Protein 4BBK (pdb70)

Nearest PDB structures (foldseek):
  4bbk-assembly1_A  TM=1.008E+00  e=7.019E-25  Mus musculus
  5l81-assembly1_A  TM=9.684E-01  e=4.576E-18  Mus musculus
  4f7h-assembly1_A  TM=9.705E-01  e=4.269E-17  Homo sapiens
  7c3m-assembly3_C  TM=9.500E-01  e=9.517E-17  Homo sapiens
  7c3m-assembly2_B  TM=9.516E-01  e=5.304E-16  Homo sapiens

GO terms:
  GO:0051015 actin filament binding (F, IDA)
  GO:0005925 focal adhesion (C, IDA)
  GO:0001954 positive regulation of cell-matrix adhesion (P, IMP)
  GO:0042308 negative regulation of protein import into nucleus (P, IMP)
  GO:0010629 negative regulation of gene expression (P, IMP)
  GO:2000647 negative regulation of stem cell proliferation (P, IMP)
  GO:0030511 positive regulation of transforming growth factor beta receptor signaling pathway (P, IMP)
  GO:0033630 positive regulation of cell adhesion mediated by integrin (P, IMP)
  GO:0051886 negative regulation of timing of anagen (P, IMP)
  GO:0071636 positive regulation of transforming growth factor beta production (P, IMP)
  GO:0071711 basement membrane organization (P, IMP)
  GO:0090090 negative regulation of canonical Wnt signaling pathway (P, IMP)

Foldseek 3Di:
DKDWDWWWKDLPTDTWIWIDDQQKIFTDRYDVCPPDDTPDMAGLAQWDWDWDDDLVVQWTKIWIFGDDPVGTSIIMITDRHLLSSLLVVLQSVQSNNRHHCVDPVSVVSSVVSNVVSVVVD

InterPro domains:
  IPR001849 Pleckstrin homology domain [PS50003] (377-473)
  IPR001849 Pleckstrin homology domain [SM00233] (370-475)
  IPR011993 PH-like domain superfamily [G3DSA:2.30.29.30] (370-509)
  IPR011993 PH-like domain superfamily [G3DSA:2.30.29.30] (565-659)
  IPR019748 FERM central domain [PF00373] (281-330)
  IPR019748 FERM central domain [PF00373] (454-570)
  IPR019748 FERM central domain [cd14473] (289-322)
  IPR019749 Band 4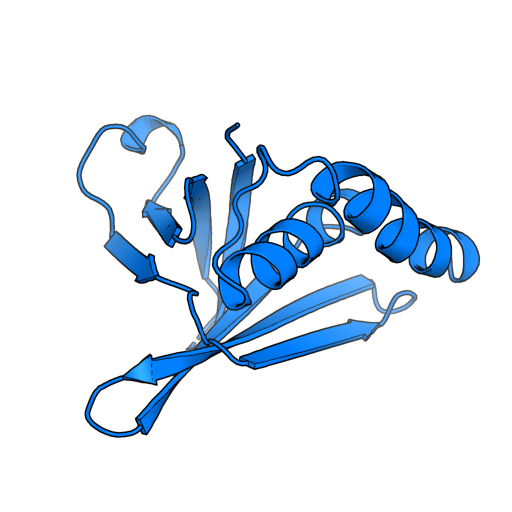.1 domain [SM00295] (91-570)
  IPR035963 FERM superfamily, second domain [SSF47031] (271-322)
  IPR037837 Kindlin/fermitin, PH domain [cd01237] (370-494)
  IPR037843 Kindlin/fermitin [PTHR16160] (2-676)
  IPR040790 Kindlin-2, N-terminal [PF18124] (9-95)

Solvent-accessible surface area: 6662 Å² total; per-residue (Å²): 120,107,18,28,33,71,2,70,14,62,132,124,54,110,91,30,27,1,8,1,99,95,8,8,1,13,10,13,141,57,95,131,89,48,156,49,161,50,85,48,134,13,79,0,138,50,12,101,42,61,84,42,52,77,15,106,50,114,65,0,0,0,66,0,30,11,59,70,120,136,38,96,38,73,0,29,1,74,5,99,61,29,41,13,8,0,91,0,6,0,1,0,41,9,0,20,150,20,99,48,24,76,46,108,51,15,111,76,44,9,107,50,21,21,54,114,12,95,125,126,100

B-factor: mean 42.79, std 17.01, range [17.37, 130.1]

CATH classification: 2.30.29.30

Structure (mmCIF, N/CA/C/O backbone):
data_4BBK
#
_entry.id   4BBK
#
_cell.length_a   45.290
_cell.length_b   82.780
_cell.length_c   95.990
_cell.angle_alpha   90.00
_cell.angle_beta   90.00
_cell.angle_gamma   90.00
#
_symmetry.space_group_name_H-M   'C 2 2 21'
#
loop_
_entity.id
_entity.type
_entity.pdbx_description
1 polymer 'FERMITIN FAMILY HOMOLOG 1'
2 non-polymer GLYCEROL
3 water water
#
loop_
_atom_site.group_PDB
_atom_site.id
_atom_site.type_symbol
_atom_site.label_atom_id
_atom_site.label_alt_id
_atom_site.label_comp_id
_atom_site.label_asym_id
_atom_site.label_entity_id
_atom_site.label_seq_id
_atom_site.pdbx_PDB_ins_code
_atom_site.Cartn_x
_atom_site.Cartn_y
_atom_site.Cartn_z
_atom_site.occupancy
_atom_site.B_iso_or_equiv
_atom_site.auth_seq_id
_atom_site.auth_comp_id
_atom_site.auth_asym_id
_atom_site.auth_atom_id
_atom_site.pdbx_PDB_model_num
ATOM 1 N N . PRO A 1 26 ? -7.063 -0.579 -10.430 1.00 78.69 370 PRO A N 1
ATOM 2 C CA . PRO A 1 26 ? -6.135 -1.708 -10.293 1.00 74.58 370 PRO A CA 1
ATOM 3 C C . PRO A 1 26 ? -6.756 -3.040 -10.738 1.00 71.15 370 PRO A C 1
ATOM 4 O O . PRO A 1 26 ? -7.302 -3.791 -9.918 1.00 68.62 370 PRO A O 1
ATOM 8 N N . LYS A 1 27 ? -6.672 -3.326 -12.035 1.00 70.74 371 LYS A N 1
ATOM 9 C CA . LYS A 1 27 ? -7.181 -4.581 -12.575 1.00 66.61 371 LYS A CA 1
ATOM 10 C C . LYS A 1 27 ? -6.095 -5.297 -13.372 1.00 58.51 371 LYS A C 1
ATOM 11 O O . LYS A 1 27 ? -5.268 -4.675 -14.048 1.00 60.03 371 LYS A O 1
ATOM 17 N N . LEU A 1 28 ? -6.091 -6.614 -13.251 1.00 46.79 372 LEU A N 1
ATOM 18 C CA . LEU A 1 28 ? -5.171 -7.452 -13.967 1.00 39.38 372 LEU A CA 1
ATOM 19 C C . LEU A 1 28 ? -6.053 -8.526 -14.563 1.00 35.22 372 LEU A C 1
ATOM 20 O O . LEU A 1 28 ? -6.878 -9.115 -13.860 1.00 34.09 372 LEU A O 1
ATOM 25 N N . ALA A 1 29 ? -5.927 -8.735 -15.868 1.00 29.39 373 ALA A N 1
ATOM 26 C CA . ALA A 1 29 ? -6.779 -9.678 -16.586 1.00 30.80 373 ALA A CA 1
ATOM 27 C C . ALA A 1 29 ? -6.014 -10.324 -17.748 1.00 30.62 373 ALA A C 1
ATOM 28 O O . ALA A 1 29 ? -5.451 -9.619 -18.578 1.00 31.29 373 ALA A O 1
ATOM 30 N N . ASP A 1 30 ? -6.026 -11.656 -17.811 1.00 28.82 374 ASP A N 1
ATOM 31 C CA . ASP A 1 30 ? -5.294 -12.408 -18.828 1.00 28.06 374 ASP A CA 1
ATOM 32 C C . ASP A 1 30 ? -5.898 -13.776 -19.007 1.00 27.82 374 ASP A C 1
ATOM 33 O O . ASP A 1 30 ? -6.500 -14.323 -18.072 1.00 27.39 374 ASP A O 1
ATOM 38 N N . TYR A 1 31 ? -5.695 -14.352 -20.188 1.00 23.50 375 TYR A N 1
ATOM 39 C CA . TYR A 1 31 ? -5.899 -15.786 -20.362 1.00 22.49 375 TYR A CA 1
ATOM 40 C C . TYR A 1 31 ? -4.806 -16.588 -19.660 1.00 23.29 375 TYR A C 1
ATOM 41 O O . TYR A 1 31 ? -3.629 -16.414 -19.945 1.00 21.20 375 TYR A O 1
ATOM 50 N N . LEU A 1 32 ? -5.201 -17.476 -18.751 1.00 23.77 376 LEU A N 1
ATOM 51 C CA . LEU A 1 32 ? -4.252 -18.382 -18.111 1.00 23.40 376 LEU A CA 1
ATOM 52 C C . LEU A 1 32 ? -4.766 -19.822 -18.174 1.00 25.27 376 LEU A C 1
ATOM 53 O O . LEU A 1 32 ? -5.962 -20.061 -18.327 1.00 28.04 376 LEU A O 1
ATOM 58 N N . LYS A 1 33 ? -3.862 -20.784 -18.041 1.00 26.15 377 LYS A N 1
ATOM 59 C CA . LYS A 1 33 ? -4.269 -22.177 -17.991 1.00 30.36 377 LYS A CA 1
ATOM 60 C C . LYS A 1 33 ? -4.390 -22.691 -16.551 1.00 31.20 377 LYS A C 1
ATOM 61 O O . LYS A 1 33 ? -3.506 -22.471 -15.717 1.00 29.41 377 LYS A O 1
ATOM 67 N N . LEU A 1 34 ? -5.486 -23.390 -16.283 1.00 32.92 378 LEU A N 1
ATOM 68 C CA . LEU A 1 34 ? -5.800 -23.889 -14.944 1.00 35.37 378 LEU A CA 1
ATOM 69 C C . LEU A 1 34 ? -5.587 -25.410 -14.820 1.00 39.75 378 LEU A C 1
ATOM 70 O O . LEU A 1 34 ? -6.134 -26.179 -15.615 1.00 41.20 378 LEU A O 1
ATOM 75 N N . PHE A 1 35 ? -4.789 -25.825 -13.835 1.00 57.64 379 PHE A N 1
ATOM 76 C CA . PHE A 1 35 ? -4.653 -27.235 -13.459 1.00 64.46 379 PHE A CA 1
ATOM 77 C C . PHE A 1 35 ? -5.163 -27.453 -12.020 1.00 66.00 379 PHE A C 1
ATOM 78 O O . PHE A 1 35 ? -5.107 -26.536 -11.188 1.00 60.36 379 PHE A O 1
ATOM 86 N N . ARG A 1 36 ? -5.638 -28.659 -11.708 1.00 74.70 380 ARG A N 1
ATOM 87 C CA . ARG A 1 36 ? -6.062 -28.964 -10.329 1.00 79.58 380 ARG A CA 1
ATOM 88 C C . ARG A 1 36 ? -5.105 -29.904 -9.593 1.00 83.37 380 ARG A C 1
ATOM 89 O O . ARG A 1 36 ? -4.195 -29.454 -8.894 1.00 81.92 380 ARG A O 1
ATOM 97 N N . ALA A 1 44 ? -5.215 -31.998 -17.384 1.00 96.72 388 ALA A N 1
ATOM 98 C CA . ALA A 1 44 ? -6.391 -31.336 -16.827 1.00 94.29 388 ALA A CA 1
ATOM 99 C C . ALA A 1 44 ? -6.456 -29.881 -17.278 1.00 87.11 388 ALA A C 1
ATOM 100 O O . ALA A 1 44 ? -7.466 -29.201 -17.092 1.00 85.89 388 ALA A O 1
ATOM 102 N N . CYS A 1 45 ? -5.370 -29.420 -17.888 1.00 82.22 389 CYS A N 1
ATOM 103 C CA . CYS A 1 45 ? -5.200 -28.014 -18.252 1.00 74.34 389 CYS A CA 1
ATOM 104 C C . CYS A 1 45 ? -6.246 -27.442 -19.214 1.00 70.15 389 CYS A C 1
ATOM 105 O O . CYS A 1 45 ? -6.376 -27.894 -20.350 1.00 73.46 389 CYS A O 1
ATOM 108 N N . LYS A 1 46 ? -6.974 -26.430 -18.756 1.00 62.00 390 LYS A N 1
ATOM 109 C CA . LYS A 1 46 ? -7.887 -25.697 -19.619 1.00 57.33 390 LYS A CA 1
ATOM 110 C C . LYS A 1 46 ? -7.607 -24.200 -19.500 1.00 47.98 390 LYS A C 1
ATOM 111 O O . LYS A 1 46 ? -7.295 -23.702 -18.419 1.00 38.12 390 LYS A O 1
ATOM 117 N N . GLN A 1 47 ? -7.704 -23.481 -20.614 1.00 30.15 391 GLN A N 1
ATOM 118 C CA . GLN A 1 47 ? -7.444 -22.043 -20.591 1.00 27.72 391 GLN A CA 1
ATOM 119 C C . GLN A 1 47 ? -8.728 -21.263 -20.282 1.00 31.38 391 GLN A C 1
ATOM 120 O O . GLN A 1 47 ? -9.775 -21.546 -20.856 1.00 29.74 391 GLN A O 1
ATOM 126 N N . TYR A 1 48 ? -8.641 -20.298 -19.366 1.00 28.26 392 TYR A N 1
ATOM 127 C CA . TYR A 1 48 ? -9.767 -19.436 -19.046 1.00 30.91 392 TYR A CA 1
ATOM 128 C C . TYR A 1 48 ? -9.309 -17.989 -18.988 1.00 29.26 392 TYR A C 1
ATOM 129 O O . TYR A 1 48 ? -8.120 -17.709 -18.932 1.00 26.12 392 TYR A O 1
ATOM 138 N N . TRP A 1 49 ? -10.280 -17.085 -18.947 1.00 31.71 393 TRP A N 1
ATOM 139 C CA . TRP A 1 49 ? -10.037 -15.671 -18.700 1.00 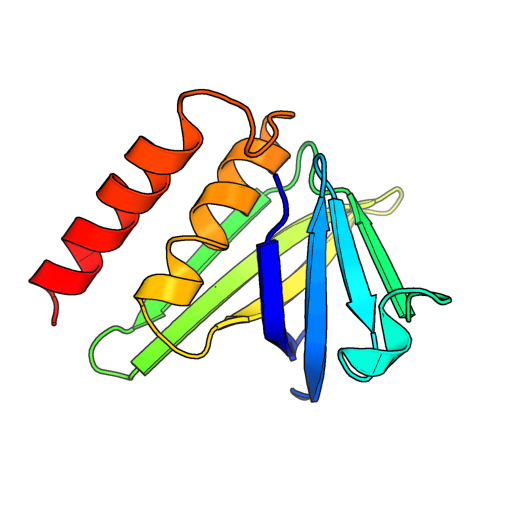30.76 393 TRP A CA 1
ATOM 140 C C . TRP A 1 49 ? -10.070 -15.400 -17.183 1.00 29.22 393 TRP A C 1
ATOM 141 O O . TRP A 1 49 ? -11.085 -15.608 -16.532 1.00 28.79 393 TRP A O 1
ATOM 152 N N . PHE A 1 50 ? -8.944 -14.936 -16.649 1.00 25.15 394 PHE A N 1
ATOM 153 C CA . PHE A 1 50 ? -8.755 -14.704 -15.221 1.00 26.73 394 PHE A CA 1
ATOM 154 C C . PHE A 1 50 ? -8.722 -13.215 -14.923 1.00 28.06 394 PHE A C 1
ATOM 155 O O . PHE A 1 50 ? -8.148 -12.435 -15.675 1.00 29.63 394 PHE A O 1
ATOM 163 N N . VAL A 1 51 ? -9.365 -12.818 -13.837 1.00 28.23 395 VAL A N 1
ATOM 164 C CA . VAL A 1 51 ? -9.379 -11.412 -13.435 1.00 33.64 395 VAL A CA 1
ATOM 165 C C . VAL A 1 51 ? -8.946 -11.291 -11.966 1.00 33.31 395 VAL A C 1
ATOM 166 O O . VAL A 1 51 ? -9.523 -11.938 -11.085 1.00 30.71 395 VAL A O 1
ATOM 170 N N . PHE A 1 52 ? -7.909 -10.491 -11.725 1.00 32.07 396 PHE A N 1
ATOM 171 C CA . PHE A 1 52 ? -7.427 -10.216 -10.371 1.00 33.59 396 PHE A CA 1
ATOM 172 C C . PHE A 1 52 ? -7.982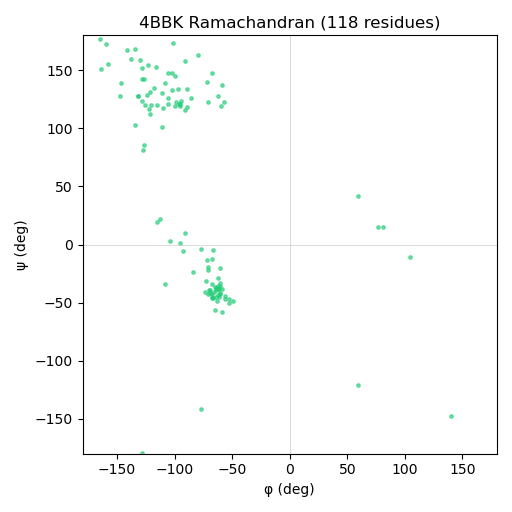 -8.879 -9.896 1.00 36.31 396 PHE A C 1
ATOM 173 O O . PHE A 1 52 ? -7.778 -7.853 -10.548 1.00 35.95 396 PHE A O 1
ATOM 181 N N . LYS A 1 53 ? -8.689 -8.903 -8.769 1.00 37.35 397 LYS A N 1
ATOM 182 C CA . LYS A 1 53 ? -9.260 -7.703 -8.180 1.00 45.32 397 LYS A CA 1
ATOM 183 C C . LYS A 1 53 ? -9.247 -7.837 -6.656 1.00 44.12 397 LYS A C 1
ATOM 184 O O . LYS A 1 53 ? -9.554 -8.909 -6.125 1.00 42.27 397 LYS A O 1
ATOM 190 N N . ASP A 1 54 ? -8.909 -6.754 -5.954 1.00 44.62 398 ASP A N 1
ATOM 191 C CA . ASP A 1 54 ? -8.840 -6.789 -4.489 1.00 44.40 398 ASP A CA 1
ATOM 192 C C . ASP A 1 54 ? -7.819 -7.843 -4.072 1.00 38.30 398 ASP A C 1
ATOM 193 O O . ASP A 1 54 ? -6.657 -7.765 -4.450 1.00 35.85 398 ASP A O 1
ATOM 198 N N . THR A 1 55 ? -8.262 -8.838 -3.309 1.00 39.56 399 THR A N 1
ATOM 199 C CA . THR A 1 55 ? -7.410 -9.976 -2.947 1.00 37.06 399 THR A CA 1
ATOM 200 C C . THR A 1 55 ? -7.928 -11.284 -3.542 1.00 36.37 399 THR A C 1
ATOM 201 O O . THR A 1 55 ? -7.580 -12.375 -3.086 1.00 37.22 399 THR A O 1
ATOM 205 N N . SER A 1 56 ? -8.757 -11.172 -4.571 1.00 37.66 400 SER A N 1
ATOM 206 C CA . SER A 1 56 ? -9.405 -12.346 -5.136 1.00 39.01 400 SER A CA 1
ATOM 207 C C . SER A 1 56 ? -9.138 -12.531 -6.622 1.00 34.92 400 SER A C 1
ATOM 208 O O . SER A 1 56 ? -8.880 -11.575 -7.339 1.00 31.47 400 SER A O 1
ATOM 211 N N . ILE A 1 57 ? -9.226 -13.781 -7.057 1.00 34.97 401 ILE A N 1
ATOM 212 C CA . ILE A 1 57 ? -9.166 -14.147 -8.462 1.00 36.52 401 ILE A CA 1
ATOM 213 C C . ILE A 1 57 ? -10.482 -14.804 -8.884 1.00 37.94 401 ILE A C 1
ATOM 214 O O . ILE A 1 57 ? -11.029 -15.652 -8.158 1.00 38.98 401 ILE A O 1
ATOM 219 N N . ALA A 1 58 ? -10.995 -14.384 -10.036 1.00 34.05 402 ALA A N 1
ATOM 220 C CA . ALA A 1 58 ? -12.189 -14.981 -10.634 1.00 35.36 402 ALA A CA 1
ATOM 221 C C . ALA A 1 58 ? -11.889 -15.364 -12.084 1.00 33.47 402 ALA A C 1
ATOM 222 O O . ALA A 1 58 ? -11.039 -14.755 -12.729 1.00 31.78 402 ALA A O 1
ATOM 224 N N . TYR A 1 59 ? -12.559 -16.378 -12.613 1.00 34.95 403 TYR A N 1
ATOM 225 C CA . TYR A 1 59 ? -12.302 -16.721 -14.007 1.00 34.05 403 TYR A CA 1
ATOM 226 C C . TYR A 1 59 ? -13.571 -17.047 -14.796 1.00 39.53 403 TYR A C 1
ATOM 227 O O . TYR A 1 59 ? -14.624 -17.348 -14.221 1.00 40.40 403 TYR A O 1
ATOM 236 N N . PHE A 1 60 ? -13.454 -16.951 -16.117 1.00 38.21 404 PHE A N 1
ATOM 237 C CA . PHE A 1 60 ? -14.599 -17.024 -17.024 1.00 41.65 404 PHE A CA 1
ATOM 238 C C . PHE A 1 60 ? -14.171 -17.804 -18.266 1.00 40.31 404 PHE A C 1
ATOM 239 O O . PHE A 1 60 ? -12.979 -18.048 -18.469 1.00 38.13 404 PHE A O 1
ATOM 247 N N . LYS A 1 61 ? -15.129 -18.209 -19.092 1.00 41.77 405 LYS A N 1
ATOM 248 C CA . LYS A 1 61 ? -14.786 -18.962 -20.293 1.00 42.60 405 LYS A CA 1
ATOM 249 C C . LYS A 1 61 ? -13.949 -18.144 -21.280 1.00 38.56 405 LYS A C 1
ATOM 250 O O . LYS A 1 61 ? -13.046 -18.681 -21.929 1.00 34.06 405 LYS A O 1
ATOM 256 N N . ASN A 1 62 ? -14.259 -16.854 -21.396 1.00 36.04 406 ASN A N 1
ATOM 257 C CA . ASN A 1 62 ? -13.494 -15.956 -22.265 1.00 38.32 406 ASN A CA 1
ATOM 258 C C . ASN A 1 62 ? -13.733 -14.517 -21.828 1.00 35.59 406 ASN A C 1
ATOM 259 O O . ASN A 1 62 ? -14.596 -14.266 -20.975 1.00 37.37 406 ASN A O 1
ATOM 264 N N . LYS A 1 63 ? -12.995 -13.575 -22.412 1.00 34.65 407 LYS A N 1
ATOM 265 C CA . LYS A 1 63 ? -13.042 -12.187 -21.939 1.00 37.45 407 LYS A CA 1
ATOM 266 C C . LYS A 1 63 ? -14.321 -11.389 -22.223 1.00 42.22 407 LYS A C 1
ATOM 267 O O . LYS A 1 63 ? -14.569 -10.376 -21.556 1.00 43.78 407 LYS A O 1
ATOM 273 N N . GLU A 1 64 ? -15.127 -11.825 -23.192 1.00 42.17 408 GLU A N 1
ATOM 274 C CA . GLU A 1 64 ? -16.388 -11.146 -23.473 1.00 49.15 408 GLU A CA 1
ATOM 275 C C . GLU A 1 64 ? -17.407 -11.402 -22.365 1.00 52.55 408 GLU A C 1
ATOM 276 O O . GLU A 1 64 ? -18.438 -10.729 -22.293 1.00 56.24 408 GLU A O 1
ATOM 282 N N . LEU A 1 65 ? -17.118 -12.377 -21.505 1.00 50.48 409 LEU A N 1
ATOM 283 C CA . LEU A 1 65 ? -18.048 -12.761 -20.442 1.00 52.23 409 LEU A CA 1
ATOM 284 C C . LEU A 1 65 ? -17.659 -12.265 -19.066 1.00 49.67 409 LEU A C 1
ATOM 285 O O . LEU A 1 65 ? -18.334 -12.591 -18.099 1.00 53.41 409 LEU A O 1
ATOM 290 N N . GLU A 1 66 ? -16.582 -11.492 -18.962 1.00 52.97 410 GLU A N 1
ATOM 291 C CA . GLU A 1 66 ? -16.056 -11.119 -17.645 1.00 57.04 410 GLU A CA 1
ATOM 292 C C . GLU A 1 66 ? -17.081 -10.337 -16.821 1.00 62.62 410 GLU A C 1
ATOM 293 O O . GLU A 1 66 ? -16.964 -10.264 -15.595 1.00 62.04 410 GLU A O 1
ATOM 299 N N . GLN A 1 67 ? -18.072 -9.760 -17.502 1.00 68.56 411 GLN A N 1
ATOM 300 C CA . GLN A 1 67 ? -19.150 -9.008 -16.849 1.00 76.57 411 GLN A CA 1
ATOM 301 C C . GLN A 1 67 ? -20.084 -9.919 -16.063 1.00 77.56 411 GLN A C 1
ATOM 302 O O . GLN A 1 67 ? -20.550 -9.568 -14.978 1.00 81.22 411 GLN A O 1
ATOM 308 N N . GLY A 1 68 ? -20.369 -11.084 -16.631 1.00 74.34 412 GLY A N 1
ATOM 309 C CA . GLY A 1 68 ? -21.326 -11.995 -16.045 1.00 73.37 412 GLY A CA 1
ATOM 310 C C . GLY A 1 68 ? -20.848 -12.801 -14.852 1.00 68.92 412 GLY A C 1
ATOM 311 O O . GLY A 1 68 ? -20.095 -12.329 -13.989 1.00 65.64 412 GLY A O 1
ATOM 312 N N . GLU A 1 69 ? -21.295 -14.050 -14.838 1.00 69.52 413 GLU A N 1
ATOM 313 C CA . GLU A 1 69 ? -21.170 -14.947 -13.698 1.00 68.42 413 GLU A CA 1
ATOM 314 C C . GLU A 1 69 ? -19.887 -15.781 -13.747 1.00 59.51 413 GLU A C 1
ATOM 315 O O . GLU A 1 69 ? -19.731 -16.618 -14.638 1.00 56.97 413 GLU A O 1
ATOM 321 N N . PRO A 1 70 ? -18.980 -15.581 -12.773 1.00 55.39 414 PRO A N 1
ATOM 322 C CA . PRO A 1 70 ? -17.713 -16.322 -12.813 1.00 51.44 414 PRO A CA 1
ATOM 323 C C . PRO A 1 70 ? -17.900 -17.816 -12.586 1.00 50.88 414 PRO A C 1
ATOM 324 O O . PRO A 1 70 ? -18.809 -18.233 -11.861 1.00 52.99 414 PRO A O 1
ATOM 328 N N . ILE A 1 71 ? -17.052 -18.612 -13.226 1.00 47.67 415 ILE A N 1
ATOM 329 C CA . ILE A 1 71 ? -17.044 -20.049 -13.003 1.00 49.32 415 ILE A CA 1
ATOM 330 C C . ILE A 1 71 ? -16.691 -20.320 -11.532 1.00 47.99 415 ILE A C 1
ATOM 331 O O . ILE A 1 71 ? -17.267 -21.195 -10.874 1.00 47.75 415 ILE A O 1
ATOM 336 N N . GLU A 1 72 ? -15.770 -19.529 -11.005 1.00 46.14 416 GLU A N 1
ATOM 337 C CA . GLU A 1 72 ? -15.354 -19.688 -9.617 1.00 47.13 416 GLU A CA 1
ATOM 338 C C . GLU A 1 72 ? -14.615 -18.429 -9.196 1.00 43.84 416 GLU A C 1
ATOM 339 O O . GLU A 1 72 ? -14.030 -17.728 -10.022 1.00 39.49 416 GLU A O 1
ATOM 345 N N . LYS A 1 73 ? -14.680 -18.116 -7.915 1.00 47.02 417 LYS A N 1
ATOM 346 C CA . LYS A 1 73 ? -13.996 -16.950 -7.392 1.00 50.11 417 LYS A CA 1
ATOM 347 C C . LYS A 1 73 ? -13.232 -17.369 -6.151 1.00 49.84 417 LYS A C 1
ATOM 348 O O . LYS A 1 73 ? -13.802 -17.976 -5.240 1.00 49.90 417 LYS A O 1
ATOM 354 N N . LEU A 1 74 ? -11.940 -17.048 -6.136 1.00 46.36 418 LEU A N 1
ATOM 355 C CA . LEU A 1 74 ? -11.034 -17.504 -5.100 1.00 47.16 418 LEU A CA 1
ATOM 356 C C . LEU A 1 74 ? -10.389 -16.345 -4.350 1.00 43.72 418 LEU A C 1
ATOM 357 O O . LEU A 1 74 ? -9.666 -15.525 -4.935 1.00 40.03 418 LEU A O 1
ATOM 362 N N . ASN A 1 75 ? -10.622 -16.300 -3.048 1.00 35.27 419 ASN A N 1
ATOM 363 C CA . ASN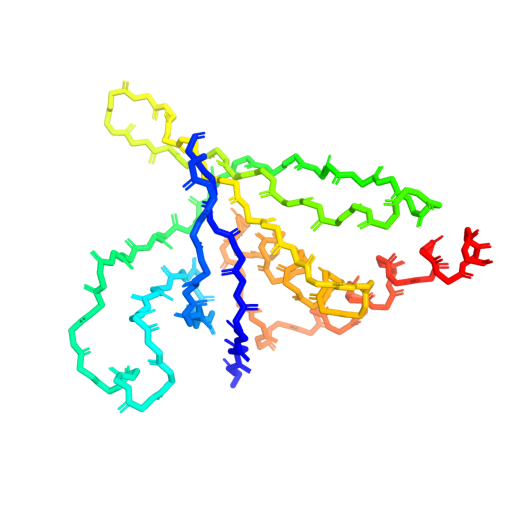 A 1 75 ? -9.946 -15.330 -2.194 1.00 38.67 419 ASN A CA 1
ATOM 364 C C . ASN A 1 75 ? -8.590 -15.902 -1.766 1.00 35.99 419 ASN A C 1
ATOM 365 O O . ASN A 1 75 ? -8.507 -17.012 -1.231 1.00 36.72 419 ASN A O 1
ATOM 370 N N . LEU A 1 76 ? -7.531 -15.145 -2.018 1.00 33.65 420 LEU A N 1
ATOM 371 C CA . LEU A 1 76 ? -6.175 -15.596 -1.740 1.00 32.45 420 LEU A CA 1
ATOM 372 C C . LEU A 1 76 ? -5.639 -15.126 -0.379 1.00 32.23 420 LEU A C 1
ATOM 373 O O . LEU A 1 76 ? -4.506 -15.422 -0.030 1.00 33.47 420 LEU A O 1
ATOM 378 N N . ARG A 1 77 ? -6.438 -14.401 0.391 1.00 37.44 421 ARG A N 1
ATOM 379 C CA . ARG A 1 77 ? -5.959 -13.932 1.688 1.00 44.65 421 ARG A CA 1
ATOM 380 C C . ARG A 1 77 ? -5.517 -15.112 2.566 1.00 42.88 421 ARG A C 1
ATOM 381 O O . ARG A 1 77 ? -6.282 -16.032 2.810 1.00 40.79 421 ARG A O 1
ATOM 389 N N . GLY A 1 78 ? -4.267 -15.091 3.012 1.00 42.92 422 GLY A N 1
ATOM 390 C CA . GLY A 1 78 ? -3.751 -16.158 3.852 1.00 43.43 422 GLY A CA 1
ATOM 391 C C . GLY A 1 78 ? -3.398 -17.448 3.122 1.00 40.99 422 GLY A C 1
ATOM 392 O O . GLY A 1 78 ? -3.218 -18.493 3.761 1.00 41.12 422 GLY A O 1
ATOM 393 N N . CYS A 1 79 ? -3.299 -17.395 1.793 1.00 34.31 423 CYS A N 1
ATOM 394 C CA . CYS A 1 79 ? -2.934 -18.586 1.031 1.00 31.35 423 CYS A CA 1
ATOM 395 C C . CYS A 1 79 ? -1.422 -18.811 1.079 1.00 30.82 423 CYS A C 1
ATOM 396 O O . CYS A 1 79 ? -0.654 -17.911 1.430 1.00 30.83 423 CYS A O 1
ATOM 399 N N . GLU A 1 80 ? -0.999 -20.022 0.740 1.00 30.03 424 GLU A N 1
ATOM 400 C CA . GLU A 1 80 ? 0.415 -20.299 0.574 1.00 33.95 424 GLU A CA 1
ATOM 401 C C . GLU A 1 80 ? 0.712 -20.273 -0.921 1.00 31.19 424 GLU A C 1
ATOM 402 O O . GLU A 1 80 ? -0.126 -20.662 -1.728 1.00 32.87 424 GLU A O 1
ATOM 408 N N . ILE A 1 81 ? 1.893 -19.793 -1.285 1.00 28.29 425 ILE A N 1
ATOM 409 C CA . ILE A 1 81 ? 2.267 -19.678 -2.694 1.00 30.52 425 ILE A CA 1
ATOM 410 C C . ILE A 1 81 ? 3.556 -20.427 -2.993 1.00 31.59 425 ILE A C 1
ATOM 411 O O . ILE A 1 81 ? 4.565 -20.232 -2.310 1.00 35.41 425 ILE A O 1
ATOM 416 N N . VAL A 1 82 ? 3.519 -21.279 -4.015 1.00 30.94 426 VAL A N 1
ATOM 417 C CA . VAL A 1 82 ? 4.708 -22.016 -4.449 1.00 34.69 426 VAL A CA 1
ATOM 418 C C . VAL A 1 82 ? 5.010 -21.722 -5.930 1.00 32.52 426 VAL A C 1
ATOM 419 O O . VAL A 1 82 ? 4.210 -22.027 -6.799 1.00 32.43 426 VAL A O 1
ATOM 423 N N . PRO A 1 83 ? 6.164 -21.101 -6.212 1.00 32.26 427 PRO A N 1
ATOM 424 C CA . PRO A 1 83 ? 6.521 -20.827 -7.612 1.00 31.24 427 PRO A CA 1
ATOM 425 C C . PRO A 1 83 ? 6.885 -22.134 -8.302 1.00 32.71 427 PRO A C 1
ATOM 426 O O . PRO A 1 83 ? 7.555 -22.963 -7.686 1.00 34.75 427 PRO A O 1
ATOM 430 N N . ASP A 1 84 ? 6.462 -22.320 -9.547 1.00 32.28 428 ASP A N 1
ATOM 431 C CA . ASP A 1 84 ? 6.875 -23.491 -10.318 1.00 33.82 428 ASP A CA 1
ATOM 432 C C . ASP A 1 84 ? 7.466 -23.010 -11.642 1.00 32.30 428 ASP A C 1
ATOM 433 O O . ASP A 1 84 ? 6.776 -22.914 -12.662 1.00 27.60 428 ASP A O 1
ATOM 438 N N . VAL A 1 85 ? 8.754 -22.688 -11.614 1.00 35.94 429 VAL A N 1
ATOM 439 C CA . VAL A 1 85 ? 9.386 -22.017 -12.741 1.00 36.18 429 VAL A CA 1
ATOM 440 C C . VAL A 1 85 ? 10.563 -22.801 -13.329 1.00 36.46 429 VAL A C 1
ATOM 441 O O . VAL A 1 85 ? 11.429 -23.281 -12.601 1.00 36.33 429 VAL A O 1
ATOM 445 N N . ASN A 1 86 ? 10.566 -22.952 -14.651 1.00 34.12 430 ASN A N 1
ATOM 446 C CA . ASN A 1 86 ? 11.755 -23.407 -15.375 1.00 37.20 430 ASN A CA 1
ATOM 447 C C . ASN A 1 86 ? 11.897 -22.487 -16.563 1.00 34.40 430 ASN A C 1
ATOM 448 O O . ASN A 1 86 ? 11.143 -22.587 -17.539 1.00 33.65 430 ASN A O 1
ATOM 453 N N . VAL A 1 87 ? 12.829 -21.549 -16.448 1.00 34.81 431 VAL A N 1
ATOM 454 C CA . VAL A 1 87 ? 12.939 -20.462 -17.411 1.00 37.46 431 VAL A CA 1
ATOM 455 C C . VAL A 1 87 ? 13.307 -20.958 -18.816 1.00 37.87 431 VAL A C 1
ATOM 456 O O . VAL A 1 87 ? 12.701 -20.540 -19.802 1.00 31.65 431 VAL A O 1
ATOM 460 N N . SER A 1 88 ? 14.287 -21.854 -18.893 1.00 38.42 432 SER A N 1
ATOM 461 C CA . SER A 1 88 ? 14.716 -22.408 -20.172 1.00 41.48 432 SER A CA 1
ATOM 462 C C . SER A 1 88 ? 13.685 -23.377 -20.731 1.00 39.42 432 SER A C 1
ATOM 463 O O . SER A 1 88 ? 13.538 -23.518 -21.951 1.00 39.77 432 SER A O 1
ATOM 466 N N . GLY A 1 89 ? 12.982 -24.054 -19.834 1.00 37.33 433 GLY A N 1
ATOM 467 C CA . GLY A 1 89 ? 11.893 -24.923 -20.234 1.00 39.71 433 GLY A CA 1
ATOM 468 C C . GLY A 1 89 ? 10.624 -24.167 -20.601 1.00 36.14 433 GLY A C 1
ATOM 469 O O . GLY A 1 89 ? 9.645 -24.773 -21.034 1.00 38.03 433 GLY A O 1
ATOM 470 N N . ARG A 1 90 ? 10.638 -22.846 -20.438 1.00 33.45 434 ARG A N 1
ATOM 471 C CA . ARG A 1 90 ? 9.469 -22.012 -20.726 1.00 31.16 434 ARG A CA 1
ATOM 472 C C . ARG A 1 90 ? 8.239 -22.406 -19.871 1.00 31.02 434 ARG A C 1
ATOM 473 O O . ARG A 1 90 ? 7.099 -22.453 -20.357 1.00 29.35 434 ARG A O 1
ATOM 481 N N . LYS A 1 91 ? 8.474 -22.690 -18.594 1.00 30.16 435 LYS A N 1
ATOM 482 C CA . LYS A 1 91 ? 7.389 -23.025 -17.668 1.00 30.86 435 LYS A CA 1
ATOM 483 C C . LYS A 1 91 ? 7.289 -21.965 -16.583 1.00 28.34 435 LYS A C 1
ATOM 484 O O . LYS A 1 91 ? 8.244 -21.746 -15.822 1.00 29.36 435 LYS A O 1
ATOM 490 N N . PHE A 1 92 ? 6.134 -21.317 -16.504 1.00 24.20 436 PHE A N 1
ATOM 491 C CA . PHE A 1 92 ? 5.916 -20.261 -15.521 1.00 24.93 436 PHE A CA 1
ATOM 492 C C . PHE A 1 92 ? 4.631 -20.548 -14.725 1.00 25.55 436 PHE A C 1
ATOM 493 O O . PHE A 1 92 ? 3.569 -20.019 -15.024 1.00 24.12 436 PHE A O 1
ATOM 501 N N . GLY A 1 93 ? 4.744 -21.419 -13.728 1.00 24.98 437 GLY A N 1
ATOM 502 C CA . GLY A 1 93 ? 3.596 -21.845 -12.956 1.00 25.39 437 GLY A CA 1
ATOM 503 C C . GLY A 1 93 ? 3.489 -21.176 -11.602 1.00 26.56 437 GLY A C 1
ATOM 504 O O . GLY A 1 93 ? 4.502 -20.860 -10.961 1.00 27.64 437 GLY A O 1
ATOM 505 N N . ILE A 1 94 ? 2.249 -20.975 -11.167 1.00 27.65 438 ILE A N 1
ATOM 506 C CA . ILE A 1 94 ? 1.944 -20.489 -9.817 1.00 26.72 438 ILE A CA 1
ATOM 507 C C . ILE A 1 94 ? 1.058 -21.511 -9.101 1.00 29.17 438 ILE A C 1
ATOM 508 O O . ILE A 1 94 ? -0.086 -21.734 -9.498 1.00 26.98 438 ILE A O 1
ATOM 513 N N . LYS A 1 95 ? 1.591 -22.151 -8.065 1.00 30.72 439 LYS A N 1
ATOM 514 C CA . LYS A 1 95 ? 0.781 -23.068 -7.264 1.00 33.32 439 LYS A CA 1
ATOM 515 C C . LYS A 1 95 ? 0.236 -22.315 -6.070 1.00 31.92 439 LYS A C 1
ATOM 516 O O . LYS A 1 95 ? 0.999 -21.729 -5.303 1.00 31.10 439 LYS A O 1
ATOM 522 N N . LEU A 1 96 ? -1.085 -22.312 -5.933 1.00 31.35 440 LEU A N 1
ATOM 523 C CA . LEU A 1 96 ? -1.742 -21.630 -4.822 1.00 32.35 440 LEU A CA 1
ATOM 524 C C . LEU A 1 96 ? -2.362 -22.650 -3.881 1.00 33.34 440 LEU A C 1
ATOM 525 O O . LEU A 1 96 ? -3.074 -23.556 -4.320 1.00 31.85 440 LEU A O 1
ATOM 530 N N . LEU A 1 97 ? -2.085 -22.501 -2.587 1.00 34.86 441 LEU A N 1
ATOM 531 C CA . LEU A 1 97 ? -2.686 -23.348 -1.564 1.00 36.64 441 LEU A CA 1
ATOM 532 C C . LEU A 1 97 ? -3.647 -22.512 -0.744 1.00 35.70 441 LEU A C 1
ATOM 533 O O . LEU A 1 97 ? -3.236 -21.749 0.138 1.00 34.54 441 LEU A O 1
ATOM 538 N N . ILE A 1 98 ? -4.931 -22.661 -1.050 1.00 33.65 442 ILE A N 1
ATOM 539 C CA . ILE A 1 98 ? -5.963 -21.817 -0.470 1.00 35.00 442 ILE A CA 1
ATOM 540 C C . ILE A 1 98 ? -6.671 -22.512 0.684 1.00 37.96 442 ILE A C 1
ATOM 541 O O . ILE A 1 98 ? -7.275 -23.572 0.509 1.00 38.60 442 ILE A O 1
ATOM 546 N N . PRO A 1 99 ? -6.585 -21.916 1.877 1.00 39.04 443 PRO A N 1
ATOM 547 C CA . PRO A 1 99 ? -7.228 -22.474 3.072 1.00 43.33 443 PRO A CA 1
ATOM 548 C C . PRO A 1 99 ? -8.736 -22.542 2.923 1.00 43.75 443 PRO A C 1
ATOM 549 O O . PRO A 1 99 ? -9.360 -21.541 2.561 1.00 44.08 443 PRO A O 1
ATOM 553 N N . VAL A 1 100 ? -9.298 -23.723 3.174 1.00 42.27 444 VAL A N 1
ATOM 554 C CA . VAL A 1 100 ? -10.743 -23.912 3.208 1.00 43.26 444 VAL A CA 1
ATOM 555 C C . VAL A 1 100 ? -11.088 -24.605 4.528 1.00 46.99 444 VAL A C 1
ATOM 556 O O . VAL A 1 100 ? -10.187 -24.877 5.341 1.00 47.41 444 VAL A O 1
ATOM 560 N N . ALA A 1 101 ? -12.370 -24.891 4.760 1.00 44.46 445 ALA A N 1
ATOM 561 C CA . ALA A 1 101 ? -12.787 -25.401 6.076 1.00 49.87 445 ALA A CA 1
ATOM 562 C C . ALA A 1 101 ? -12.133 -26.746 6.382 1.00 52.68 445 ALA A C 1
ATOM 563 O O . ALA A 1 101 ? -11.777 -27.039 7.530 1.00 52.07 445 ALA A O 1
ATOM 565 N N . ASP A 1 102 ? -11.978 -27.555 5.335 1.00 50.87 446 ASP A N 1
ATOM 566 C CA . ASP A 1 102 ? -11.524 -28.933 5.467 1.00 54.43 446 ASP A CA 1
ATOM 567 C C . ASP A 1 102 ? -10.145 -29.169 4.867 1.00 54.95 446 ASP A C 1
ATOM 568 O O . ASP A 1 102 ? -9.811 -30.304 4.524 1.00 58.72 446 ASP A O 1
ATOM 573 N N . GLY A 1 103 ? -9.360 -28.100 4.730 1.00 52.05 447 GLY A N 1
ATOM 574 C CA . GLY A 1 103 ? -7.976 -28.214 4.309 1.00 51.54 447 GLY A CA 1
ATOM 575 C C . GLY A 1 103 ? -7.496 -27.149 3.334 1.00 50.87 447 GLY A C 1
ATOM 576 O O . GLY A 1 103 ? -7.922 -25.990 3.374 1.00 50.97 447 GLY A O 1
ATOM 577 N N . MET A 1 104 ? -6.578 -27.550 2.464 1.00 55.19 448 MET A N 1
ATOM 578 C CA . MET A 1 104 ? -6.067 -26.670 1.430 1.00 54.15 448 MET A CA 1
ATOM 579 C C . MET A 1 104 ? -6.720 -27.009 0.102 1.00 51.77 448 MET A C 1
ATOM 580 O O . MET A 1 104 ? -6.845 -28.177 -0.260 1.00 56.27 448 MET A O 1
ATOM 585 N N . ASN A 1 105 ? -7.179 -25.984 -0.599 1.00 46.36 449 ASN A N 1
ATOM 586 C CA . ASN A 1 105 ? -7.648 -26.138 -1.966 1.00 47.27 449 ASN A CA 1
ATOM 587 C C . ASN A 1 105 ? -6.468 -25.776 -2.880 1.00 42.34 449 ASN A C 1
ATOM 588 O O . ASN A 1 105 ? -5.911 -24.683 -2.787 1.00 37.13 449 ASN A O 1
ATOM 593 N N . GLU A 1 106 ? -6.059 -26.720 -3.718 1.00 43.87 450 GLU A N 1
ATOM 594 C CA . GLU A 1 106 ? -4.867 -26.543 -4.534 1.00 45.93 450 GLU A CA 1
ATOM 595 C C . GLU A 1 106 ? -5.203 -26.035 -5.931 1.00 44.99 450 GLU A C 1
ATOM 596 O O . GLU A 1 106 ? -5.930 -26.684 -6.683 1.00 46.62 450 GLU A O 1
ATOM 602 N N . VAL A 1 107 ? -4.669 -24.863 -6.260 1.00 42.15 451 VAL A N 1
ATOM 603 C CA . VAL A 1 107 ? -4.941 -24.220 -7.538 1.00 42.92 451 VAL A CA 1
ATOM 604 C C . VAL A 1 107 ? -3.644 -23.878 -8.284 1.00 40.16 451 VAL A C 1
ATOM 605 O O . VAL A 1 107 ? -2.802 -23.131 -7.781 1.00 37.15 451 VAL A O 1
ATOM 609 N N . TYR A 1 108 ? -3.485 -24.437 -9.480 1.00 35.75 452 TYR A N 1
ATOM 610 C CA . TYR A 1 108 ? -2.274 -24.220 -10.258 1.00 34.96 452 TYR A CA 1
ATOM 611 C C . TYR A 1 108 ? -2.539 -23.343 -11.492 1.00 29.62 452 TYR A C 1
ATOM 612 O O . TYR A 1 108 ? -3.316 -23.708 -12.361 1.00 31.03 452 TYR A O 1
ATOM 621 N N . LEU A 1 109 ? -1.908 -22.179 -11.550 1.00 26.51 453 LEU A N 1
ATOM 622 C CA . LEU A 1 109 ? -2.047 -21.299 -12.714 1.00 29.64 453 LEU A CA 1
ATOM 623 C C . LEU A 1 109 ? -0.793 -21.329 -13.582 1.00 30.80 453 LEU A C 1
ATOM 624 O O . LEU A 1 109 ? 0.310 -21.019 -13.118 1.00 30.46 453 LEU A O 1
ATOM 629 N N . ARG A 1 110 ? -0.957 -21.709 -14.841 1.00 28.03 454 ARG A N 1
ATOM 630 C CA . ARG A 1 110 ? 0.152 -21.638 -15.788 1.00 28.56 454 ARG A CA 1
ATOM 631 C C . ARG A 1 110 ? 0.078 -20.342 -16.608 1.00 27.05 454 ARG A C 1
ATOM 632 O O . ARG A 1 110 ? -0.918 -20.085 -17.294 1.00 23.87 454 ARG A O 1
ATOM 640 N N . CYS A 1 111 ? 1.131 -19.533 -16.519 1.00 24.02 455 CYS A N 1
ATOM 641 C CA . CYS A 1 111 ? 1.227 -18.277 -17.263 1.00 24.93 455 CYS A CA 1
ATOM 642 C C . CYS A 1 111 ? 1.909 -18.544 -18.595 1.00 26.22 455 CYS A C 1
ATOM 643 O O . CYS A 1 111 ? 2.614 -19.539 -18.744 1.00 26.65 455 CYS A O 1
ATOM 646 N N . ASP A 1 112 ? 1.690 -17.663 -19.568 1.00 26.29 456 ASP A N 1
ATOM 647 C CA . ASP A 1 112 ? 2.198 -17.895 -20.911 1.00 22.46 456 ASP A CA 1
ATOM 648 C C . ASP A 1 112 ? 3.651 -17.442 -21.069 1.00 23.29 456 ASP A C 1
ATOM 649 O O . ASP A 1 112 ? 4.345 -17.930 -21.959 1.00 23.34 456 ASP A O 1
ATOM 654 N N . HIS A 1 113 ? 4.101 -16.510 -20.222 1.00 20.32 457 HIS A N 1
ATOM 655 C CA . HIS A 1 113 ? 5.468 -15.974 -20.312 1.00 22.17 457 HIS A CA 1
ATOM 656 C C . HIS A 1 113 ? 5.895 -15.208 -19.052 1.00 21.45 457 HIS A C 1
ATOM 657 O O . HIS A 1 113 ? 5.105 -15.025 -18.118 1.00 20.19 457 HIS A O 1
ATOM 664 N N . GLU A 1 114 ? 7.142 -14.749 -19.052 1.00 24.99 458 GLU A N 1
ATOM 665 C CA . GLU A 1 114 ? 7.782 -14.182 -17.855 1.00 24.30 458 GLU A CA 1
ATOM 666 C C . GLU A 1 114 ? 7.173 -12.883 -17.340 1.00 25.31 458 GLU A C 1
ATOM 667 O O . GLU A 1 114 ? 7.055 -12.698 -16.133 1.00 28.77 458 GLU A O 1
ATOM 673 N N . ASP A 1 115 ? 6.807 -11.980 -18.243 1.00 25.12 459 ASP A N 1
ATOM 674 C CA . ASP A 1 115 ? 6.234 -10.691 -17.849 1.00 26.43 459 ASP A CA 1
ATOM 675 C C . ASP A 1 115 ? 4.857 -10.875 -17.222 1.00 23.77 459 ASP A C 1
ATOM 676 O O . ASP A 1 115 ? 4.541 -10.232 -16.224 1.00 22.47 459 ASP A O 1
ATOM 681 N N . GLN A 1 116 ? 4.042 -11.740 -17.827 1.00 23.29 460 GLN A N 1
ATOM 682 C CA . GLN A 1 116 ? 2.720 -12.085 -17.302 1.00 21.18 460 GLN A CA 1
ATOM 683 C C . GLN A 1 116 ? 2.825 -12.776 -15.940 1.00 21.25 460 GLN A C 1
ATOM 684 O O . GLN A 1 116 ? 2.121 -12.421 -14.970 1.00 19.85 460 GLN A O 1
ATOM 690 N N . TYR A 1 117 ? 3.708 -13.767 -15.871 1.00 20.67 461 TYR A N 1
ATOM 691 C CA . TYR A 1 117 ? 4.026 -14.424 -14.611 1.00 21.17 461 TYR A CA 1
ATOM 692 C C . TYR A 1 117 ? 4.427 -13.430 -13.504 1.00 22.20 461 TYR A C 1
ATOM 693 O O . TYR A 1 117 ? 3.938 -13.530 -12.386 1.00 22.63 461 TYR A O 1
ATOM 702 N N . ALA A 1 118 ? 5.312 -12.481 -13.812 1.00 22.60 462 ALA A N 1
ATOM 703 C CA . ALA A 1 118 ? 5.757 -11.514 -12.803 1.00 24.41 462 ALA A CA 1
ATOM 704 C C . ALA A 1 118 ? 4.597 -10.669 -12.247 1.00 23.80 462 ALA A C 1
ATOM 705 O O . ALA A 1 118 ? 4.537 -10.421 -11.055 1.00 25.05 462 ALA A O 1
ATOM 707 N N . ARG A 1 119 ? 3.693 -10.234 -13.125 1.00 22.48 463 ARG A N 1
ATOM 708 C CA A ARG A 1 119 ? 2.556 -9.425 -12.710 0.52 24.26 463 ARG A CA 1
ATOM 709 C CA B ARG A 1 119 ? 2.518 -9.439 -12.747 0.48 24.34 463 ARG A CA 1
ATOM 710 C C . ARG A 1 119 ? 1.553 -10.241 -11.880 1.00 24.12 463 ARG A C 1
ATOM 711 O O . ARG A 1 119 ? 1.020 -9.744 -10.880 1.00 22.61 463 ARG A O 1
ATOM 726 N N . TRP A 1 120 ? 1.304 -11.482 -12.292 1.00 20.95 464 TRP A N 1
ATOM 727 C CA . TRP A 1 120 ? 0.359 -12.349 -11.593 1.00 22.20 464 TRP A CA 1
ATOM 728 C C . TRP A 1 120 ? 0.924 -12.862 -10.268 1.00 23.13 464 TRP A C 1
ATOM 729 O O . TRP A 1 120 ? 0.218 -12.902 -9.262 1.00 21.94 464 TRP A O 1
ATOM 740 N N . MET A 1 121 ? 2.198 -13.231 -10.267 1.00 22.06 465 MET A N 1
ATOM 741 C CA . MET A 1 121 ? 2.839 -13.741 -9.066 1.00 22.71 465 MET A CA 1
ATOM 742 C C . MET A 1 121 ? 2.940 -12.646 -7.995 1.00 24.21 465 MET A C 1
ATOM 743 O O . MET A 1 121 ? 2.611 -12.880 -6.826 1.00 25.36 465 MET A O 1
ATOM 748 N N . ALA A 1 122 ? 3.370 -11.454 -8.406 1.00 22.64 466 ALA A N 1
ATOM 749 C CA . ALA A 1 122 ? 3.399 -10.300 -7.518 1.00 25.03 466 ALA A CA 1
ATOM 750 C C . ALA A 1 122 ? 2.029 -9.998 -6.918 1.00 28.16 466 ALA A C 1
ATOM 751 O O . ALA A 1 122 ? 1.932 -9.705 -5.725 1.00 27.19 466 ALA A O 1
ATOM 753 N N . ALA A 1 123 ? 0.984 -10.037 -7.749 1.00 24.63 467 ALA A N 1
ATOM 754 C CA . ALA A 1 123 ? -0.376 -9.838 -7.268 1.00 26.10 467 ALA A CA 1
ATOM 755 C C . ALA A 1 123 ? -0.769 -10.900 -6.242 1.00 26.32 467 ALA A C 1
ATOM 756 O O . ALA A 1 123 ? -1.381 -10.588 -5.214 1.00 26.07 467 ALA A O 1
ATOM 758 N N . CYS A 1 124 ? -0.412 -12.153 -6.515 1.00 24.42 468 CYS A N 1
ATOM 759 C CA . CYS A 1 124 ? -0.734 -13.249 -5.598 1.00 24.82 468 CYS A CA 1
ATOM 760 C C . CYS A 1 124 ? -0.030 -13.102 -4.252 1.00 26.10 468 CYS A C 1
ATOM 761 O O . CYS A 1 124 ? -0.609 -13.399 -3.202 1.00 27.14 468 CYS A O 1
ATOM 764 N N . ILE A 1 125 ? 1.217 -12.647 -4.293 1.00 25.82 469 ILE A N 1
ATOM 765 C CA . ILE A 1 125 ? 2.022 -12.508 -3.084 1.00 26.55 469 ILE A CA 1
ATOM 766 C C . ILE A 1 125 ? 1.446 -11.415 -2.189 1.00 28.67 469 ILE A C 1
ATOM 767 O O . ILE A 1 125 ? 1.308 -11.595 -0.979 1.00 26.96 469 ILE A O 1
ATOM 772 N N . LEU A 1 126 ? 1.099 -10.282 -2.788 1.00 29.11 470 LEU A N 1
ATOM 773 C CA . LEU A 1 126 ? 0.459 -9.217 -2.027 1.00 31.43 470 LEU A CA 1
ATOM 774 C C . LEU A 1 126 ? -0.881 -9.671 -1.448 1.00 30.59 470 LEU A C 1
ATOM 775 O O . LEU A 1 126 ? -1.172 -9.425 -0.280 1.00 34.59 470 LEU A O 1
ATOM 780 N N . ALA A 1 127 ? -1.691 -10.343 -2.258 1.00 28.02 471 ALA A N 1
ATOM 781 C CA . ALA A 1 127 ? -3.023 -10.749 -1.820 1.00 29.72 471 ALA A CA 1
ATOM 782 C C . ALA A 1 127 ? -2.966 -11.696 -0.631 1.00 29.24 471 ALA A C 1
ATOM 783 O O . ALA A 1 127 ? -3.807 -11.618 0.253 1.00 27.69 471 ALA A O 1
ATOM 785 N N . SER A 1 128 ? -1.987 -12.598 -0.619 1.00 26.99 472 SER A N 1
ATOM 786 C CA . SER A 1 128 ? -1.910 -13.578 0.453 1.00 30.20 472 SER A CA 1
ATOM 787 C C . SER A 1 128 ? -1.698 -12.873 1.794 1.00 34.49 472 SER A C 1
ATOM 788 O O . SER A 1 128 ? -2.132 -13.367 2.839 1.00 32.80 472 SER A O 1
ATOM 791 N N . LYS A 1 129 ? -1.053 -11.705 1.746 1.00 35.68 473 LYS A N 1
ATOM 792 C CA . LYS A 1 129 ? -0.837 -10.882 2.933 1.00 41.82 473 LYS A CA 1
ATOM 793 C C . LYS A 1 129 ? -1.956 -9.866 3.147 1.00 42.16 473 LYS A C 1
ATOM 794 O O . LYS A 1 129 ? -1.829 -8.974 3.981 1.00 45.54 473 LYS A O 1
ATOM 800 N N . GLY A 1 130 ? -3.045 -9.982 2.394 1.00 39.56 474 GLY A N 1
ATOM 801 C CA . GLY A 1 130 ? -4.138 -9.033 2.532 1.00 41.61 474 GLY A CA 1
ATOM 802 C C . GLY A 1 130 ? -3.951 -7.705 1.803 1.00 40.89 474 GLY A C 1
ATOM 803 O O . GLY A 1 130 ? -4.680 -6.749 2.067 1.00 43.04 474 GLY A O 1
ATOM 804 N N . LYS A 1 131 ? -2.989 -7.635 0.883 1.00 37.44 475 LYS A N 1
ATOM 805 C CA . LYS A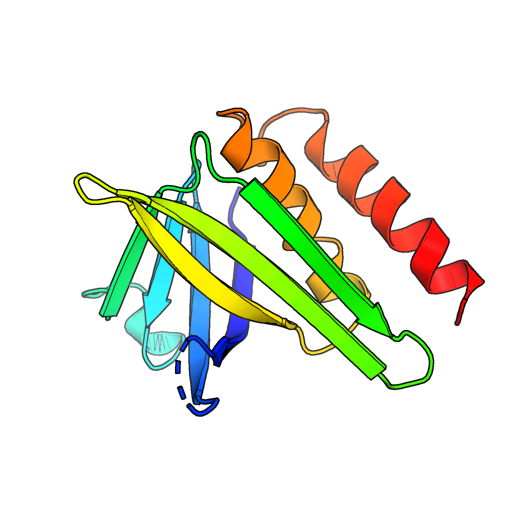 1 131 ? -2.730 -6.389 0.149 1.00 37.93 475 LYS A CA 1
ATOM 806 C C . LYS A 1 131 ? -3.231 -6.441 -1.296 1.00 35.69 475 LYS A C 1
ATOM 807 O O . LYS A 1 131 ? -3.232 -7.497 -1.925 1.00 33.63 475 LYS A O 1
ATOM 813 N N . THR A 1 132 ? -3.668 -5.298 -1.816 1.00 36.39 476 THR A N 1
ATOM 814 C CA . THR A 1 132 ? -4.111 -5.232 -3.203 1.00 37.00 476 THR A CA 1
ATOM 815 C C . THR A 1 132 ? -3.023 -4.615 -4.085 1.00 36.17 476 THR A C 1
ATOM 816 O O . THR A 1 132 ? -2.006 -4.116 -3.592 1.00 34.56 476 THR A O 1
ATOM 820 N N . MET A 1 133 ? -3.261 -4.626 -5.390 1.00 32.76 477 MET A N 1
ATOM 821 C CA . MET A 1 133 ? -2.324 -4.056 -6.361 1.00 32.09 477 MET A CA 1
ATOM 822 C C . MET A 1 133 ? -2.208 -2.545 -6.247 1.00 35.51 477 MET A C 1
ATOM 823 O O . MET A 1 133 ? -1.306 -1.948 -6.830 1.00 38.42 477 MET A O 1
ATOM 828 N N . ALA A 1 134 ? -3.124 -1.929 -5.501 1.00 36.23 478 ALA 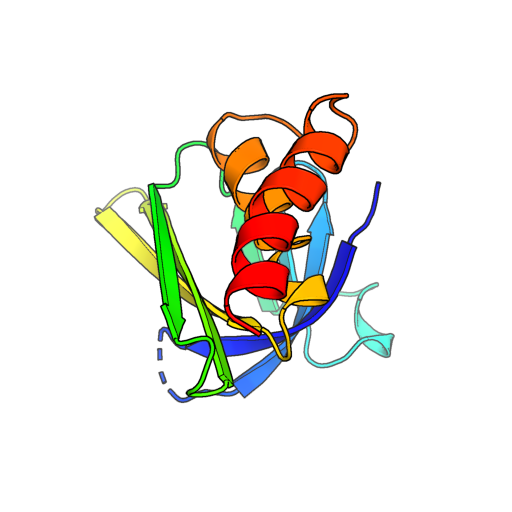A N 1
ATOM 829 C CA . ALA A 1 134 ? -3.043 -0.501 -5.209 1.00 40.18 478 ALA A CA 1
ATOM 830 C C . ALA A 1 134 ? -1.905 -0.158 -4.235 1.00 41.18 478 ALA A C 1
ATOM 831 O O . ALA A 1 134 ? -1.442 0.981 -4.194 1.00 42.05 478 ALA A O 1
ATOM 833 N N . ASP A 1 135 ? -1.461 -1.144 -3.457 1.00 40.09 479 ASP A N 1
ATOM 834 C CA . ASP A 1 135 ? -0.315 -0.983 -2.558 1.00 38.93 479 ASP A CA 1
ATOM 835 C C . ASP A 1 135 ? 0.978 -0.587 -3.295 1.00 37.71 479 ASP A C 1
ATOM 836 O O . ASP A 1 135 ? 1.310 -1.139 -4.346 1.00 35.92 479 ASP A O 1
ATOM 841 N N . SER A 1 136 ? 1.721 0.353 -2.720 1.00 38.47 480 SER A N 1
ATOM 842 C CA . SER A 1 136 ? 2.917 0.880 -3.368 1.00 39.92 480 SER A CA 1
ATOM 843 C C . SER A 1 136 ? 4.047 -0.152 -3.513 1.00 39.01 480 SER A C 1
ATOM 844 O O . SER A 1 136 ? 5.075 0.134 -4.114 1.00 40.98 480 SER A O 1
ATOM 847 N N . SER A 1 137 ? 3.859 -1.343 -2.961 1.00 36.61 481 SER A N 1
ATOM 848 C CA . SER A 1 137 ? 4.867 -2.391 -3.061 1.00 35.24 481 SER A CA 1
ATOM 849 C C . SER A 1 137 ? 4.625 -3.313 -4.269 1.00 33.50 481 SER A C 1
ATOM 850 O O . SER A 1 137 ? 5.441 -4.180 -4.565 1.00 35.18 481 SER A O 1
ATOM 853 N N . TYR A 1 138 ? 3.512 -3.126 -4.966 1.00 32.09 482 TYR A N 1
ATOM 854 C CA . TYR A 1 138 ? 3.176 -4.011 -6.081 1.00 33.13 482 TYR A CA 1
ATOM 855 C C . TYR A 1 138 ? 4.154 -3.937 -7.263 1.00 33.14 482 TYR A C 1
ATOM 856 O O . TYR A 1 138 ? 4.717 -4.952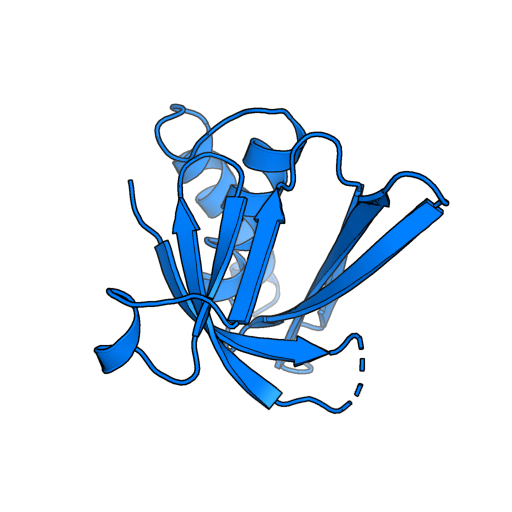 -7.678 1.00 29.67 482 TYR A O 1
ATOM 865 N N . GLN A 1 139 ? 4.337 -2.742 -7.808 1.00 36.50 483 GLN A N 1
ATOM 866 C CA . GLN A 1 139 ? 5.225 -2.561 -8.957 1.00 39.62 483 GLN A CA 1
ATOM 867 C C . GLN A 1 139 ? 6.697 -2.911 -8.685 1.00 39.43 483 GLN A C 1
ATOM 868 O O . GLN A 1 139 ? 7.343 -3.536 -9.522 1.00 41.15 483 GLN A O 1
ATOM 874 N N . PRO A 1 140 ? 7.238 -2.493 -7.531 1.00 37.37 484 PRO A N 1
ATOM 875 C CA . PRO A 1 140 ? 8.594 -2.950 -7.208 1.00 35.16 484 PRO A CA 1
ATOM 876 C C . PRO A 1 140 ? 8.671 -4.472 -7.104 1.00 30.63 484 PRO A C 1
ATOM 877 O O . PRO A 1 140 ? 9.695 -5.063 -7.433 1.00 31.98 484 PRO A O 1
ATOM 881 N N . GLU A 1 141 ? 7.595 -5.098 -6.649 1.00 28.06 485 GLU A N 1
ATOM 882 C CA . GLU A 1 141 ? 7.547 -6.544 -6.521 1.00 27.59 485 GLU A CA 1
ATOM 883 C C . GLU A 1 141 ? 7.581 -7.216 -7.902 1.00 28.47 485 GLU A C 1
ATOM 884 O O . GLU A 1 141 ? 8.311 -8.181 -8.109 1.00 27.52 485 GLU A O 1
ATOM 890 N N . VAL A 1 142 ? 6.774 -6.703 -8.830 1.00 27.80 486 VAL A N 1
ATOM 891 C CA . VAL A 1 142 ? 6.817 -7.115 -10.223 1.00 29.27 486 VAL A CA 1
ATOM 892 C C . VAL A 1 142 ? 8.239 -7.009 -10.767 1.00 32.17 486 VAL A C 1
ATOM 893 O O . VAL A 1 142 ? 8.759 -7.953 -11.363 1.00 30.65 486 VAL A O 1
ATOM 897 N N . ILE A 1 143 ? 8.859 -5.853 -10.549 1.00 35.53 487 ILE A N 1
ATOM 898 C CA . ILE A 1 143 ? 10.234 -5.602 -10.948 1.00 41.75 487 ILE A CA 1
ATOM 899 C C . ILE A 1 143 ? 11.244 -6.603 -10.373 1.00 43.45 487 ILE A C 1
ATOM 900 O O . ILE A 1 143 ? 12.108 -7.112 -11.100 1.00 42.41 487 ILE A O 1
ATOM 905 N N . SER A 1 144 ? 11.149 -6.876 -9.073 1.00 42.03 488 SER A N 1
ATOM 906 C CA . SER A 1 144 ? 12.059 -7.833 -8.449 1.00 44.63 488 SER A CA 1
ATOM 907 C C . SER A 1 144 ? 11.916 -9.176 -9.146 1.00 41.44 488 SER A C 1
ATOM 908 O O . SER A 1 144 ? 12.880 -9.719 -9.671 1.00 44.50 488 SER A O 1
ATOM 911 N N . ILE A 1 145 ? 10.700 -9.709 -9.138 1.00 35.92 489 ILE A N 1
ATOM 912 C CA . ILE A 1 145 ? 10.447 -11.020 -9.720 1.00 32.02 489 ILE A CA 1
ATOM 913 C C . ILE A 1 145 ? 11.055 -11.100 -11.131 1.00 35.70 489 ILE A C 1
ATOM 914 O O . ILE A 1 145 ? 11.790 -12.038 -11.451 1.00 35.11 489 ILE A O 1
ATOM 919 N N . LEU A 1 146 ? 10.772 -10.079 -11.934 1.00 51.27 490 LEU A N 1
ATOM 920 C CA . LEU A 1 146 ? 11.127 -10.029 -13.342 1.00 54.06 490 LEU A CA 1
ATOM 921 C C . LEU A 1 146 ? 12.628 -10.011 -13.608 1.00 62.02 490 LEU A C 1
ATOM 922 O O . LEU A 1 146 ? 13.089 -10.606 -14.580 1.00 65.22 490 LEU A O 1
ATOM 927 N N . SER A 1 147 ? 13.384 -9.321 -12.755 1.00 64.51 491 SER A N 1
ATOM 928 C CA . SER A 1 147 ? 14.820 -9.172 -12.948 1.00 70.54 491 SER A CA 1
ATOM 929 C C . SER A 1 147 ? 15.526 -10.525 -12.941 1.00 73.59 491 SER A C 1
ATOM 930 O O . SER A 1 147 ? 16.483 -10.735 -13.684 1.00 76.84 491 SER A O 1
ATOM 933 N N . PHE A 1 148 ? 15.042 -11.440 -12.104 1.00 71.80 492 PHE A N 1
ATOM 934 C CA . PHE A 1 148 ? 15.621 -12.779 -11.998 1.00 71.91 492 PHE A CA 1
ATOM 935 C C . PHE A 1 148 ? 15.349 -13.593 -13.252 1.00 66.67 492 PHE A C 1
ATOM 936 O O . PHE A 1 148 ? 16.194 -14.357 -13.729 1.00 65.13 492 PHE A O 1
ATOM 944 N N . LEU A 1 149 ? 14.151 -13.429 -13.785 1.00 62.43 493 LEU A N 1
ATOM 945 C CA . LEU A 1 149 ? 13.794 -14.119 -15.015 1.00 60.15 493 LEU A CA 1
ATOM 946 C C . LEU A 1 149 ? 14.542 -13.549 -16.247 1.00 61.98 493 LEU A C 1
ATOM 947 O O . LEU A 1 149 ? 15.030 -14.314 -17.087 1.00 60.58 493 LEU A O 1
ATOM 952 N N . LYS A 1 150 ? 14.642 -12.221 -16.344 1.00 62.41 494 LYS A 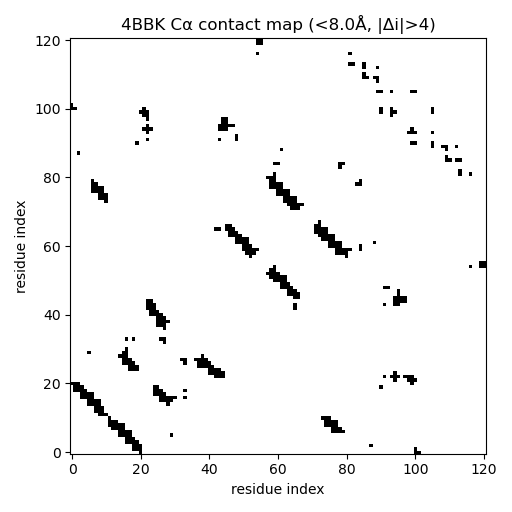N 1
ATOM 953 C CA . LYS A 1 150 ? 15.401 -11.591 -17.425 1.00 67.17 494 LYS A CA 1
ATOM 954 C C . LYS A 1 150 ? 16.845 -12.051 -17.383 1.00 71.06 494 LYS A C 1
ATOM 955 O O . LYS A 1 150 ? 17.472 -12.251 -18.430 1.00 75.52 494 LYS A O 1
ATOM 961 N N . MET A 1 151 ? 17.382 -12.207 -16.175 1.00 70.81 495 MET A N 1
ATOM 962 C CA . MET A 1 151 ? 18.774 -12.620 -16.047 1.00 77.84 495 MET A CA 1
ATOM 963 C C . MET A 1 151 ? 18.983 -14.073 -16.500 1.00 78.60 495 MET A C 1
ATOM 964 O O . MET A 1 151 ? 19.953 -14.372 -17.195 1.00 82.40 495 MET A O 1
ATOM 969 N N . LYS A 1 152 ? 18.067 -14.969 -16.127 1.00 74.56 496 LYS A N 1
ATOM 970 C CA . LYS A 1 152 ? 18.139 -16.363 -16.583 1.00 74.95 496 LYS A CA 1
ATOM 971 C C . LYS A 1 152 ? 17.887 -16.501 -18.097 1.00 72.97 496 LYS A C 1
ATOM 972 O O . LYS A 1 152 ? 18.469 -17.377 -18.743 1.00 74.50 496 LYS A O 1
ATOM 978 N N . ASN A 1 153 ? 17.021 -15.643 -18.646 1.00 69.13 497 ASN A N 1
ATOM 979 C CA . ASN A 1 153 ? 16.814 -15.546 -20.095 1.00 69.90 497 ASN A CA 1
ATOM 980 C C . ASN A 1 153 ? 18.115 -15.203 -20.830 1.00 74.99 497 ASN A C 1
ATOM 981 O O . ASN A 1 153 ? 18.549 -15.901 -21.744 1.00 74.63 497 ASN A O 1
#

Organism: Mus musculus (NCBI:txid10090)

Sequence (121 aa):
PKLADYLKLFRACKQYWFVFKDTSIAYFKNKELEQGEPIEKLNLRGCEIVPDVNVSGRKFGIKLLIPVADGMNEVYLRCDHEDQYARRWMAACILASKGKTMADSSYQPEVISILSFLKMKN

Radius of gyration: 13.77 Å; Cα contacts (8 Å, |Δi|>4): 243; chains: 1; bounding box: 40×32×30 Å

Secondary structure (DSSP, 8-state):
--EEEEEEEE---EEEEEEEETTEEEEESSGGGTTS--SEEEE-TT-EEEEEEETTTTEEEEEEEEEETTEEEEEEEEESSHHHHHHHHHHHHHHHTT--TTSTTHHHHHHHHHHHHHHH-